Protein AF-A0A7V2LD91-F1 (afdb_monomer_lite)

Secondary structure (DSSP, 8-state):
--HH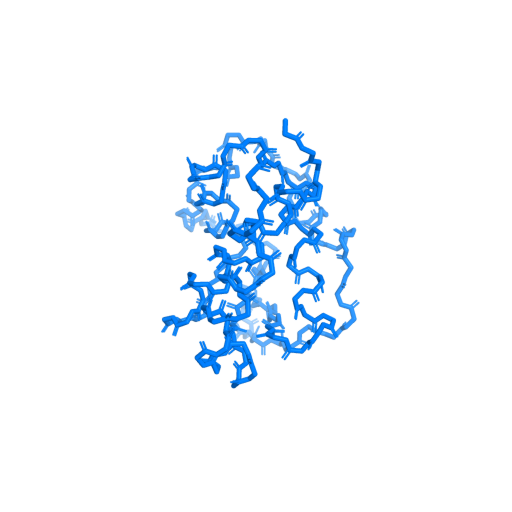HHHHHHHHHHHHHTTSS-EEHHHHHHHHHHHSTT--HHHHHHHHHHHHHTTSEEEEEE-SSSS--EEEPPS--HHHHHHHHTTS-HHHHHS-----TT----EEEEEE-HHHHSTHHHHHHHHHHS---

Foldseek 3Di:
DDLVLLLLVLLLVLLVVQLVHKAFPLVSQLVSPVPGPPDDLLSNLVSQLVCVVVLFKWKWWFAPDPVGDIHTDDPDDSVVVCVQCVVDDPVRSNPDCPPPPDDHRTTIIMHGDPNSNPPVSVVVCCVPPVPDD

Sequence (133 aa):
MSNQTVLNKLEHFLLSSVVGDIEPLYILYSEAIRDIEGSNLDLILEALVKLVDAGLTNCFFQDDKPPNTITLCENITIDQLKKHCSNRTEEELREYPEYRDGESDGEYNFEATDKGKLEESKDIYEKYYINDD

Radius of gyration: 15.03 Å; chains: 1; bounding box: 38×28×44 Å

Structure (mmCIF, N/CA/C/O backbone):
data_AF-A0A7V2LD91-F1
#
_entry.id   AF-A0A7V2LD91-F1
#
loop_
_atom_site.group_PDB
_atom_site.id
_atom_site.type_symbol
_atom_site.label_atom_id
_atom_site.label_alt_id
_atom_site.label_comp_id
_atom_site.label_asym_id
_atom_site.label_entity_id
_atom_site.label_seq_id
_atom_site.pdbx_PDB_ins_code
_atom_site.Cartn_x
_atom_site.Cartn_y
_atom_site.Cartn_z
_atom_site.occupancy
_atom_site.B_iso_or_equiv
_atom_site.auth_seq_id
_atom_site.auth_comp_id
_atom_site.auth_asym_id
_atom_site.auth_atom_id
_atom_site.pdbx_PDB_model_num
ATOM 1 N N . MET A 1 1 ? -0.162 12.131 19.216 1.00 60.31 1 MET A N 1
ATOM 2 C CA . MET A 1 1 ? -1.110 11.218 18.540 1.00 60.31 1 MET A CA 1
ATOM 3 C C . MET A 1 1 ? -0.631 9.794 18.780 1.00 60.31 1 MET A C 1
ATOM 5 O O . MET A 1 1 ? 0.579 9.608 18.815 1.00 60.31 1 MET A O 1
ATOM 9 N N . SER A 1 2 ? -1.515 8.823 19.026 1.00 83.31 2 SER A N 1
ATOM 10 C CA . SER A 1 2 ? -1.084 7.420 19.166 1.00 83.31 2 SER A CA 1
ATOM 11 C C . SER A 1 2 ? -0.805 6.808 17.785 1.00 83.31 2 SER A C 1
ATOM 13 O O . SER A 1 2 ? -1.451 7.210 16.816 1.00 83.31 2 SER A O 1
ATOM 15 N N . ASN A 1 3 ? 0.106 5.831 17.682 1.00 84.06 3 ASN A N 1
ATOM 16 C CA . ASN A 1 3 ? 0.369 5.130 16.413 1.00 84.06 3 ASN A CA 1
ATOM 17 C C . ASN A 1 3 ? -0.902 4.482 15.846 1.00 84.06 3 ASN A C 1
ATOM 19 O O . ASN A 1 3 ? -1.119 4.518 14.641 1.00 84.06 3 ASN A O 1
ATOM 23 N N . GLN A 1 4 ? -1.785 3.979 16.716 1.00 86.50 4 GLN A N 1
ATOM 24 C CA . GLN A 1 4 ? -3.064 3.411 16.295 1.00 86.50 4 GLN A CA 1
ATOM 25 C C . GLN A 1 4 ? -3.953 4.455 15.611 1.00 86.50 4 GLN A C 1
ATOM 27 O O . GLN A 1 4 ? -4.574 4.165 14.597 1.00 86.50 4 GLN A O 1
ATOM 32 N N . THR A 1 5 ? -3.987 5.685 16.130 1.00 88.06 5 THR A N 1
ATOM 33 C CA . THR A 1 5 ? -4.757 6.780 15.524 1.00 88.06 5 THR A CA 1
ATOM 34 C C . THR A 1 5 ? -4.254 7.105 14.116 1.00 88.06 5 THR A C 1
ATOM 36 O O . THR A 1 5 ? -5.064 7.358 13.229 1.00 88.06 5 THR A O 1
ATOM 39 N N . VAL A 1 6 ? -2.934 7.098 13.902 1.00 89.69 6 VAL A N 1
ATOM 40 C CA . VAL A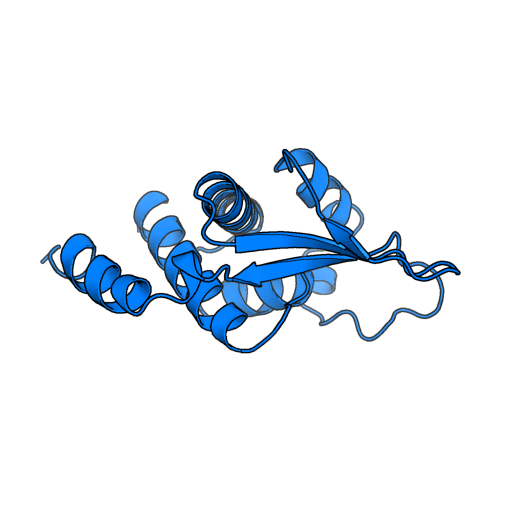 1 6 ? -2.337 7.340 12.578 1.00 89.69 6 VAL A CA 1
ATOM 41 C C . VAL A 1 6 ? -2.641 6.179 11.629 1.00 89.69 6 VAL A C 1
ATOM 43 O O . VAL A 1 6 ? -3.065 6.429 10.507 1.00 89.69 6 VAL A O 1
ATOM 46 N N . LEU A 1 7 ? -2.524 4.928 12.091 1.00 91.12 7 LEU A N 1
ATOM 47 C CA . LEU A 1 7 ? -2.864 3.739 11.298 1.00 91.12 7 LEU A CA 1
ATOM 48 C C . LEU A 1 7 ? -4.312 3.752 10.817 1.00 91.12 7 LEU A C 1
ATOM 50 O O . LEU A 1 7 ? -4.562 3.532 9.639 1.00 91.12 7 LEU A O 1
ATOM 54 N N . ASN A 1 8 ? -5.263 4.089 11.688 1.00 87.44 8 ASN A N 1
ATOM 55 C CA . ASN A 1 8 ? -6.665 4.158 11.279 1.00 87.44 8 ASN A CA 1
ATOM 56 C C . ASN A 1 8 ? -6.864 5.223 10.184 1.00 87.44 8 ASN A C 1
ATOM 58 O O . ASN A 1 8 ? -7.526 4.962 9.181 1.00 87.44 8 ASN A O 1
ATOM 62 N N . LYS A 1 9 ? -6.238 6.402 10.341 1.00 89.88 9 LYS A N 1
ATOM 63 C CA . LYS A 1 9 ? -6.297 7.477 9.334 1.00 89.88 9 LYS A CA 1
ATOM 64 C C . LYS A 1 9 ? -5.712 7.027 8.001 1.00 89.88 9 LYS A C 1
ATOM 66 O O . LYS A 1 9 ? -6.308 7.308 6.966 1.00 89.88 9 LYS A O 1
ATOM 71 N N . LEU A 1 10 ? -4.589 6.314 8.041 1.00 93.12 10 LEU A N 1
ATOM 72 C CA . LEU A 1 10 ? -3.951 5.729 6.866 1.00 93.12 10 LEU A CA 1
ATOM 73 C C . LEU A 1 10 ? -4.858 4.709 6.180 1.00 93.12 10 LEU A C 1
ATOM 75 O O . LEU A 1 10 ? -5.083 4.827 4.985 1.00 93.12 10 LEU A O 1
ATOM 79 N N . GLU A 1 11 ? -5.428 3.756 6.918 1.00 92.12 11 GLU A N 1
ATOM 80 C CA . GLU A 1 11 ? -6.336 2.742 6.366 1.00 92.12 11 GLU A CA 1
ATOM 81 C C . GLU A 1 11 ? -7.525 3.385 5.631 1.00 92.12 11 GLU A C 1
ATOM 83 O O . GLU A 1 11 ? -7.856 2.985 4.515 1.00 92.12 11 GLU A O 1
ATOM 88 N N . HIS A 1 12 ? -8.131 4.424 6.213 1.00 87.88 12 HIS A N 1
ATOM 89 C CA . HIS A 1 12 ? -9.240 5.147 5.586 1.00 87.88 12 HIS A CA 1
ATOM 90 C C . HIS A 1 12 ? -8.823 5.949 4.352 1.00 87.88 12 HIS A C 1
ATOM 92 O O . HIS A 1 12 ? -9.513 5.923 3.330 1.00 87.88 12 HIS A O 1
ATOM 98 N N . PHE A 1 13 ? -7.702 6.664 4.447 1.00 90.50 13 PHE A N 1
ATOM 99 C CA . PHE A 1 13 ? -7.154 7.430 3.336 1.00 90.50 13 PHE A CA 1
ATOM 100 C C . PHE A 1 13 ? -6.822 6.522 2.153 1.00 90.50 13 PHE A C 1
ATOM 102 O O . PHE A 1 13 ? -7.313 6.759 1.056 1.00 90.50 13 PHE A O 1
ATOM 109 N N . LEU A 1 14 ? -6.085 5.436 2.398 1.00 91.25 14 LEU A N 1
ATOM 110 C CA . LEU A 1 14 ? -5.673 4.485 1.370 1.00 91.25 14 LEU A CA 1
ATOM 111 C C . LEU A 1 14 ? -6.882 3.874 0.665 1.00 91.25 14 LEU A C 1
ATOM 113 O O . LEU A 1 14 ? -6.910 3.868 -0.560 1.00 91.25 14 LEU A O 1
ATOM 117 N N . LEU A 1 15 ? -7.904 3.433 1.412 1.00 88.44 15 LEU A N 1
ATOM 118 C CA . LEU A 1 15 ? -9.149 2.936 0.818 1.00 88.44 15 LEU A CA 1
ATOM 119 C C . LEU A 1 15 ? -9.847 3.997 -0.033 1.00 88.44 15 LEU A C 1
ATOM 121 O O . LEU A 1 15 ? -10.341 3.679 -1.108 1.00 88.44 15 LEU A O 1
ATOM 125 N N . SER A 1 16 ? -9.872 5.250 0.419 1.00 84.94 16 SER A N 1
ATOM 126 C CA . SER A 1 16 ? -10.512 6.341 -0.320 1.00 84.94 16 SER A CA 1
ATOM 127 C C . SER A 1 16 ? -9.774 6.679 -1.618 1.00 84.94 16 SER A C 1
ATOM 129 O O . SER A 1 16 ? -10.433 6.939 -2.624 1.00 84.94 16 SER A O 1
ATOM 131 N N . SER A 1 17 ? -8.438 6.635 -1.618 1.00 84.00 17 SER A N 1
ATOM 132 C CA . SER A 1 17 ? -7.621 6.877 -2.814 1.00 84.00 17 SER A CA 1
ATOM 133 C C . SER A 1 17 ? -7.796 5.778 -3.872 1.00 84.00 17 SER A C 1
ATOM 135 O O . SER A 1 17 ? -7.922 6.093 -5.051 1.00 84.00 17 SER A O 1
ATOM 137 N N . VAL A 1 18 ? -7.905 4.500 -3.477 1.00 82.12 18 VAL A N 1
ATOM 138 C CA . VAL A 1 18 ? -8.005 3.362 -4.425 1.00 82.12 18 VAL A CA 1
ATOM 139 C C . VAL A 1 18 ? -9.419 3.073 -4.953 1.00 82.12 18 VAL A C 1
ATOM 141 O O . VAL A 1 18 ? -9.619 2.143 -5.732 1.00 82.12 18 VAL A O 1
ATOM 144 N N . VAL A 1 19 ? -10.445 3.809 -4.516 1.00 76.44 19 VAL A N 1
ATOM 145 C CA . VAL A 1 19 ? -11.825 3.612 -5.012 1.00 76.44 19 VAL A CA 1
ATOM 146 C C . VAL A 1 19 ? -11.957 4.014 -6.491 1.00 76.44 19 VAL A C 1
ATOM 148 O O . VAL A 1 19 ? -12.898 3.574 -7.154 1.00 76.44 19 VAL A O 1
ATOM 151 N N . GLY A 1 20 ? -11.018 4.813 -7.011 1.00 69.25 20 GLY A N 1
ATOM 152 C CA . GLY A 1 20 ? -11.005 5.287 -8.394 1.00 69.25 20 GLY A CA 1
ATOM 153 C C . GLY A 1 20 ? -10.356 4.334 -9.397 1.00 69.25 20 GLY A C 1
ATOM 154 O O . GLY A 1 20 ? -10.950 4.114 -10.445 1.00 69.25 20 GLY A O 1
ATOM 155 N N . ASP A 1 21 ? -9.188 3.769 -9.076 1.00 79.19 21 ASP A N 1
ATOM 156 C CA . ASP A 1 21 ? -8.342 2.987 -9.990 1.00 79.19 21 ASP A CA 1
ATOM 157 C C . ASP A 1 21 ? -7.335 2.108 -9.207 1.00 79.19 21 ASP A C 1
ATOM 159 O O . ASP A 1 21 ? -7.296 2.108 -7.974 1.00 79.19 21 ASP A O 1
ATOM 163 N N . ILE A 1 22 ? -6.525 1.335 -9.937 1.00 86.12 22 ILE A N 1
ATOM 164 C CA . ILE A 1 22 ? -5.334 0.660 -9.409 1.00 86.12 22 ILE A CA 1
ATOM 165 C C . ILE A 1 22 ? -4.209 1.685 -9.191 1.00 86.12 22 ILE A C 1
ATOM 167 O O . ILE A 1 22 ? -3.818 2.372 -10.131 1.00 86.12 22 ILE A O 1
ATOM 171 N N . GLU A 1 23 ? -3.669 1.758 -7.973 1.00 89.81 23 GLU A N 1
ATOM 172 C CA . GLU A 1 23 ? -2.709 2.795 -7.580 1.00 89.81 23 GLU A CA 1
ATOM 173 C C . GLU A 1 23 ? -1.329 2.208 -7.205 1.00 89.81 23 GLU A C 1
ATOM 175 O O . GLU A 1 23 ? -1.260 1.285 -6.381 1.00 89.81 23 GLU A O 1
ATOM 180 N N . PRO A 1 24 ? -0.217 2.729 -7.755 1.00 89.88 24 PRO A N 1
ATOM 181 C CA . PRO A 1 24 ? 1.143 2.345 -7.378 1.00 89.88 24 PRO A CA 1
ATOM 182 C C . PRO A 1 24 ? 1.498 2.673 -5.921 1.00 89.88 24 PRO A C 1
ATOM 184 O O . PRO A 1 24 ? 1.103 3.706 -5.374 1.00 89.88 24 PRO A O 1
ATOM 187 N N . LEU A 1 25 ? 2.354 1.848 -5.312 1.00 90.94 25 LEU A N 1
ATOM 188 C CA . LEU A 1 25 ? 2.821 1.998 -3.933 1.00 90.94 25 LEU A CA 1
ATOM 189 C C . LEU A 1 25 ? 3.439 3.373 -3.676 1.00 90.94 25 LEU A C 1
ATOM 191 O O . LEU A 1 25 ? 3.177 3.974 -2.635 1.00 90.94 25 LEU A O 1
ATOM 195 N N . TYR A 1 26 ? 4.259 3.881 -4.601 1.00 88.06 26 TYR A N 1
ATOM 196 C CA . TYR A 1 26 ? 4.920 5.175 -4.413 1.00 88.06 26 TYR A CA 1
ATOM 197 C C . TYR A 1 26 ? 3.947 6.352 -4.445 1.00 88.06 26 TYR A C 1
ATOM 199 O O . TYR A 1 26 ? 4.183 7.339 -3.745 1.00 88.06 26 TYR A O 1
ATOM 207 N N . ILE A 1 27 ? 2.851 6.247 -5.203 1.00 87.81 27 ILE A N 1
ATOM 208 C CA . ILE A 1 27 ? 1.818 7.284 -5.204 1.00 87.81 27 ILE A CA 1
ATOM 209 C C . ILE A 1 27 ? 1.105 7.264 -3.856 1.00 87.81 27 ILE A C 1
ATOM 211 O O . ILE A 1 27 ? 1.108 8.271 -3.150 1.00 87.81 27 ILE A O 1
ATOM 215 N N . LEU A 1 28 ? 0.640 6.090 -3.422 1.00 91.56 28 LEU A N 1
ATOM 216 C CA . LEU A 1 28 ? 0.006 5.920 -2.112 1.00 91.56 28 LEU A CA 1
ATOM 217 C C . LEU A 1 28 ? 0.901 6.392 -0.959 1.00 91.56 28 LEU A C 1
ATOM 219 O O . LEU A 1 28 ? 0.426 7.050 -0.034 1.00 91.56 28 LEU A O 1
ATOM 223 N N . TYR A 1 29 ? 2.203 6.101 -1.022 1.00 91.38 29 TYR A N 1
ATOM 224 C CA . TYR A 1 29 ? 3.180 6.588 -0.054 1.00 91.38 29 TYR A CA 1
ATOM 225 C C . TYR A 1 29 ? 3.276 8.118 -0.068 1.00 91.38 29 TYR A C 1
ATOM 227 O O . TYR A 1 29 ? 3.114 8.744 0.980 1.00 91.38 29 TYR A O 1
ATOM 235 N N . SER A 1 30 ? 3.512 8.713 -1.241 1.00 88.62 30 SER A N 1
ATOM 236 C CA . SER A 1 30 ? 3.713 10.157 -1.411 1.00 88.62 30 SER A CA 1
ATOM 237 C C . SER A 1 30 ? 2.506 10.970 -0.957 1.00 88.62 30 SER A C 1
ATOM 239 O O . SER A 1 30 ? 2.660 12.014 -0.321 1.00 88.62 30 SER A O 1
ATOM 241 N N . GLU A 1 31 ? 1.298 10.498 -1.250 1.00 90.00 31 GLU A N 1
ATOM 242 C CA . GLU A 1 31 ? 0.088 11.182 -0.814 1.00 90.00 31 GLU A CA 1
ATOM 243 C C . GLU A 1 31 ? -0.163 11.010 0.687 1.00 90.00 31 GLU A C 1
ATOM 245 O O . GLU A 1 31 ? -0.449 11.989 1.377 1.00 90.00 31 GLU A O 1
ATOM 250 N N . ALA A 1 32 ? 0.034 9.805 1.233 1.00 92.19 32 ALA A N 1
ATOM 251 C CA . ALA A 1 32 ? -0.179 9.545 2.655 1.00 92.19 32 ALA A CA 1
ATOM 252 C C . ALA A 1 32 ? 0.746 10.385 3.553 1.00 92.19 32 ALA A C 1
ATOM 254 O O . ALA A 1 32 ? 0.297 10.946 4.553 1.00 92.19 32 ALA A O 1
ATOM 255 N N . ILE A 1 33 ? 2.030 10.521 3.200 1.00 91.56 33 ILE A N 1
ATOM 256 C CA . ILE A 1 33 ? 2.962 11.369 3.963 1.00 91.56 33 ILE A CA 1
ATOM 257 C C . ILE A 1 33 ? 2.652 12.866 3.833 1.00 91.56 33 ILE A C 1
ATOM 259 O O . ILE A 1 33 ? 3.009 13.640 4.722 1.00 91.56 33 ILE A O 1
ATOM 263 N N . ARG A 1 34 ? 2.031 13.284 2.721 1.00 89.81 34 ARG A N 1
ATOM 264 C CA . ARG A 1 34 ? 1.652 14.678 2.463 1.00 89.81 34 ARG A CA 1
ATOM 265 C C . ARG A 1 34 ? 0.414 15.053 3.271 1.00 89.81 34 ARG A C 1
ATOM 267 O O . ARG A 1 34 ? 0.380 16.132 3.859 1.00 89.81 34 ARG A O 1
ATOM 274 N N . ASP A 1 35 ? -0.569 14.158 3.309 1.00 89.38 35 ASP A N 1
ATOM 275 C CA . ASP A 1 35 ? -1.921 14.477 3.768 1.00 89.38 35 ASP A CA 1
ATOM 276 C C . ASP A 1 35 ? -2.206 13.997 5.201 1.00 89.38 35 ASP A C 1
ATOM 278 O O . ASP A 1 35 ? -3.126 14.501 5.850 1.00 89.38 35 ASP A O 1
ATOM 282 N N . ILE A 1 36 ? -1.407 13.068 5.743 1.00 91.19 36 ILE A N 1
ATOM 283 C CA . ILE A 1 36 ? -1.587 12.538 7.100 1.00 91.19 36 ILE A CA 1
ATOM 284 C C . ILE A 1 36 ? -0.351 12.811 7.959 1.00 91.19 36 ILE A C 1
ATOM 286 O O . ILE A 1 36 ? 0.688 12.157 7.844 1.00 91.19 36 ILE A O 1
ATOM 290 N N . GLU A 1 37 ? -0.505 13.733 8.910 1.00 91.81 37 GLU A N 1
ATOM 291 C CA . GLU A 1 37 ? 0.516 14.059 9.907 1.00 91.81 37 GLU A CA 1
ATOM 292 C C . GLU A 1 37 ? 0.910 12.836 10.758 1.00 91.81 37 GLU A C 1
ATOM 294 O O . GLU A 1 37 ? 0.060 12.129 11.305 1.00 91.81 37 GLU A O 1
ATOM 299 N N . GLY A 1 38 ? 2.220 12.620 10.917 1.00 90.25 38 GLY A N 1
ATOM 300 C CA . GLY A 1 38 ? 2.781 11.514 11.701 1.00 90.25 38 GLY A CA 1
ATOM 301 C C . GLY A 1 38 ? 2.944 10.204 10.926 1.00 90.25 38 GLY A C 1
ATOM 302 O O . GLY A 1 38 ? 3.477 9.242 11.483 1.00 90.25 38 GLY A O 1
ATOM 303 N N . SER A 1 39 ? 2.532 10.168 9.657 1.00 91.75 39 SER A N 1
ATOM 304 C CA . SER A 1 39 ? 2.769 9.032 8.767 1.00 91.75 39 SER A CA 1
ATOM 305 C C . SER A 1 39 ? 4.252 8.841 8.484 1.00 91.75 39 SER A C 1
ATOM 307 O O . SER A 1 39 ? 5.025 9.791 8.379 1.00 91.75 39 SER A O 1
ATOM 309 N N . ASN A 1 40 ? 4.643 7.584 8.341 1.00 92.31 40 ASN A N 1
ATOM 310 C CA . ASN A 1 40 ? 5.964 7.176 7.891 1.00 92.31 40 ASN A CA 1
ATOM 311 C C . ASN A 1 40 ? 5.831 5.870 7.103 1.00 92.31 40 ASN A C 1
ATOM 313 O O . ASN A 1 40 ? 4.756 5.265 7.079 1.00 92.31 40 ASN A O 1
ATOM 317 N N . LEU A 1 41 ? 6.927 5.439 6.478 1.00 91.81 41 LEU A N 1
ATOM 318 C CA . LEU A 1 41 ? 6.939 4.241 5.644 1.00 91.81 41 LEU A CA 1
ATOM 319 C C . LEU A 1 41 ? 6.393 3.013 6.388 1.00 91.81 41 LEU A C 1
ATOM 321 O O . LEU A 1 41 ? 5.519 2.338 5.862 1.00 91.81 41 LEU A O 1
ATOM 325 N N . ASP A 1 42 ? 6.841 2.753 7.617 1.00 93.25 42 ASP A N 1
ATOM 326 C CA . ASP A 1 42 ? 6.434 1.559 8.368 1.00 93.25 42 ASP A CA 1
ATOM 327 C C . ASP A 1 42 ? 4.921 1.501 8.592 1.00 93.25 42 ASP A C 1
ATOM 329 O O . ASP A 1 42 ? 4.310 0.465 8.339 1.00 93.25 42 ASP A O 1
ATOM 333 N N . LEU A 1 43 ? 4.312 2.618 8.996 1.00 95.06 43 LEU A N 1
ATOM 334 C CA . LEU A 1 43 ? 2.870 2.683 9.246 1.00 95.06 43 LEU A CA 1
ATOM 335 C C . LEU A 1 43 ? 2.052 2.550 7.956 1.00 95.06 43 LEU A C 1
ATOM 337 O O . LEU A 1 43 ? 0.999 1.918 7.957 1.00 95.06 43 LEU A O 1
ATOM 341 N N . ILE A 1 44 ? 2.532 3.128 6.852 1.00 95.31 44 ILE A N 1
ATOM 342 C CA . ILE A 1 44 ? 1.867 3.020 5.546 1.00 95.31 44 ILE A CA 1
ATOM 343 C C . ILE A 1 44 ? 1.910 1.569 5.056 1.00 95.31 44 ILE A C 1
ATOM 345 O O . ILE A 1 44 ? 0.887 1.024 4.644 1.00 95.31 44 ILE A O 1
ATOM 349 N N . LEU A 1 45 ? 3.076 0.921 5.139 1.00 95.69 45 LEU A N 1
ATOM 350 C CA . LEU A 1 45 ? 3.236 -0.476 4.734 1.00 95.69 45 LEU A CA 1
ATOM 351 C C . LEU A 1 45 ? 2.418 -1.425 5.618 1.00 95.69 45 LEU A C 1
ATOM 353 O O . LEU A 1 45 ? 1.813 -2.364 5.106 1.00 95.69 45 LEU A O 1
ATOM 357 N N . GLU A 1 46 ? 2.363 -1.170 6.927 1.00 95.88 46 GLU A N 1
ATOM 358 C CA . GLU A 1 46 ? 1.514 -1.914 7.861 1.00 95.88 46 GLU A CA 1
ATOM 359 C C . GLU A 1 46 ? 0.030 -1.795 7.490 1.00 95.88 46 GLU A C 1
ATOM 361 O O . GLU A 1 46 ? -0.659 -2.813 7.394 1.00 95.88 46 GLU A O 1
ATOM 366 N N . ALA A 1 47 ? -0.452 -0.579 7.213 1.00 95.44 47 ALA A N 1
ATOM 367 C CA . ALA A 1 47 ? -1.831 -0.352 6.791 1.00 95.44 47 ALA A CA 1
ATOM 368 C C . ALA A 1 47 ? -2.160 -1.099 5.486 1.00 95.44 47 ALA A C 1
ATOM 370 O O . ALA A 1 47 ? -3.172 -1.793 5.419 1.00 95.44 47 ALA A O 1
ATOM 371 N N . LEU A 1 48 ? -1.291 -1.026 4.472 1.00 95.88 48 LEU A N 1
ATOM 372 C CA . LEU A 1 48 ? -1.494 -1.715 3.191 1.00 95.88 48 LEU A CA 1
ATOM 373 C C . LEU A 1 48 ? -1.589 -3.235 3.348 1.00 95.88 48 LEU A C 1
ATOM 375 O O . LEU A 1 48 ? -2.532 -3.843 2.842 1.00 95.88 48 LEU A O 1
ATOM 379 N N . VAL A 1 49 ? -0.651 -3.852 4.075 1.00 96.06 49 VAL A N 1
ATOM 380 C CA . VAL A 1 49 ? -0.670 -5.306 4.315 1.00 96.06 49 VAL A CA 1
ATOM 381 C C . VAL A 1 49 ? -1.931 -5.706 5.078 1.00 96.06 49 VAL A C 1
ATOM 383 O O . VAL A 1 49 ? -2.607 -6.653 4.688 1.00 96.06 49 VAL A O 1
ATOM 386 N N . LYS A 1 50 ? -2.323 -4.940 6.101 1.00 94.50 50 LYS A N 1
ATOM 387 C CA . LYS A 1 50 ? -3.546 -5.200 6.868 1.00 94.50 50 LYS A CA 1
ATOM 388 C C . LYS A 1 50 ? -4.813 -5.114 6.008 1.00 94.50 50 LYS A C 1
ATOM 390 O O . LYS A 1 50 ? -5.718 -5.930 6.177 1.00 94.50 50 LYS A O 1
ATOM 395 N N . LEU A 1 51 ? -4.894 -4.151 5.087 1.00 93.69 51 LEU A N 1
ATOM 396 C CA . LEU A 1 51 ? -6.019 -4.029 4.152 1.00 93.69 51 LEU A CA 1
ATOM 397 C C . LEU A 1 51 ? -6.084 -5.215 3.178 1.00 93.69 51 LEU A C 1
ATOM 399 O O . LEU A 1 51 ? -7.181 -5.704 2.888 1.00 93.69 51 LEU A O 1
ATOM 403 N N . VAL A 1 52 ? -4.927 -5.706 2.722 1.00 94.50 52 VAL A N 1
ATOM 404 C CA . VAL A 1 52 ? -4.830 -6.918 1.894 1.00 94.50 52 VAL A CA 1
ATOM 405 C C . VAL A 1 52 ? -5.267 -8.157 2.677 1.00 94.50 52 VAL A C 1
ATOM 407 O O . VAL A 1 52 ? -6.146 -8.885 2.219 1.00 94.50 52 VAL A O 1
ATOM 410 N N . ASP A 1 53 ? -4.753 -8.355 3.891 1.00 93.69 53 ASP A N 1
ATOM 411 C CA . ASP A 1 53 ? -5.115 -9.484 4.759 1.00 93.69 53 ASP A CA 1
ATOM 412 C C . ASP A 1 53 ? -6.610 -9.490 5.113 1.00 93.69 53 ASP A C 1
ATOM 414 O O . ASP A 1 53 ? -7.247 -10.541 5.221 1.00 93.69 53 ASP A O 1
ATOM 418 N N . ALA A 1 54 ? -7.208 -8.306 5.260 1.00 91.38 54 ALA A N 1
ATOM 419 C CA . ALA A 1 54 ? -8.639 -8.145 5.490 1.00 91.38 54 ALA A CA 1
ATOM 420 C C . ALA A 1 54 ? -9.496 -8.380 4.227 1.00 91.38 54 ALA A C 1
ATOM 422 O O . ALA A 1 54 ? -10.734 -8.388 4.321 1.00 91.38 54 ALA A O 1
ATOM 423 N N . GLY A 1 55 ? -8.873 -8.553 3.057 1.00 91.44 55 GLY A N 1
ATOM 424 C CA . GLY A 1 55 ? -9.530 -8.695 1.758 1.00 91.44 55 GLY A CA 1
ATOM 425 C C . GLY A 1 55 ? -10.224 -7.419 1.278 1.00 91.44 55 GLY A C 1
ATOM 426 O O . GLY A 1 55 ? -11.171 -7.499 0.497 1.00 91.44 55 GLY A O 1
ATOM 427 N N . LEU A 1 56 ? -9.821 -6.254 1.792 1.00 91.94 56 LEU A N 1
ATOM 428 C CA . LEU A 1 56 ? -10.350 -4.946 1.389 1.00 91.94 56 LEU A CA 1
ATOM 429 C C . LEU A 1 56 ? -9.615 -4.392 0.167 1.00 91.94 56 LEU A C 1
ATOM 431 O O . LEU A 1 56 ? -10.203 -3.652 -0.617 1.00 91.94 56 LEU A O 1
ATOM 435 N N . THR A 1 57 ? -8.368 -4.814 -0.024 1.00 93.25 57 THR A N 1
ATOM 436 C CA . THR A 1 57 ? -7.507 -4.395 -1.128 1.00 93.25 57 THR A CA 1
ATOM 437 C C . THR A 1 57 ? -6.839 -5.618 -1.752 1.00 93.25 57 THR A C 1
ATOM 439 O O . THR A 1 57 ? -6.458 -6.547 -1.047 1.00 93.25 57 THR A O 1
ATOM 442 N N . ASN A 1 58 ? -6.682 -5.623 -3.071 1.00 94.50 58 ASN A N 1
ATOM 443 C CA . ASN A 1 58 ? -5.800 -6.539 -3.784 1.00 94.50 58 ASN A CA 1
ATOM 444 C C . ASN A 1 58 ? -4.453 -5.861 -4.015 1.00 94.50 58 ASN A C 1
ATOM 446 O O . ASN A 1 58 ? -4.405 -4.671 -4.317 1.00 94.50 58 ASN A O 1
ATOM 450 N N . CYS A 1 59 ? -3.370 -6.626 -3.923 1.00 95.00 59 CYS A N 1
ATOM 451 C CA . CYS A 1 59 ? -2.047 -6.173 -4.327 1.00 95.00 59 CYS A CA 1
ATOM 452 C C . CYS A 1 59 ? -1.640 -6.876 -5.621 1.00 95.00 59 CYS A C 1
ATOM 454 O O . CYS A 1 59 ? -1.857 -8.077 -5.770 1.00 95.00 59 CYS A O 1
ATOM 456 N N . PHE A 1 60 ? -1.024 -6.146 -6.538 1.00 92.94 60 PHE A N 1
ATOM 457 C CA . PHE A 1 60 ? -0.508 -6.649 -7.798 1.00 92.94 60 PHE A CA 1
ATOM 458 C C . PHE A 1 60 ? 0.952 -6.252 -7.951 1.00 92.94 60 PHE A C 1
ATOM 460 O O . PHE A 1 60 ? 1.339 -5.152 -7.577 1.00 92.94 60 PHE A O 1
ATOM 467 N N . PHE A 1 61 ? 1.754 -7.124 -8.542 1.00 91.06 61 PHE A N 1
ATOM 468 C CA . PHE A 1 61 ? 3.095 -6.796 -8.990 1.00 91.06 61 PHE A CA 1
ATOM 469 C C . PHE A 1 61 ? 3.095 -6.698 -10.511 1.00 91.06 61 PHE A C 1
ATOM 471 O O . PHE A 1 61 ? 2.699 -7.647 -11.195 1.00 91.06 61 PHE A O 1
ATOM 478 N N . GLN A 1 62 ? 3.521 -5.555 -11.031 1.00 87.19 62 GLN A N 1
ATOM 479 C CA . GLN A 1 62 ? 3.687 -5.312 -12.456 1.00 87.19 62 GLN A CA 1
ATOM 480 C C . GLN A 1 62 ? 5.173 -5.381 -12.803 1.00 87.19 62 GLN A C 1
ATOM 482 O O . GLN A 1 62 ? 5.952 -4.584 -12.297 1.00 87.19 62 GLN A O 1
ATOM 487 N N . ASP A 1 63 ? 5.568 -6.319 -13.666 1.00 81.62 63 ASP A N 1
ATOM 488 C CA . ASP A 1 63 ? 6.926 -6.342 -14.221 1.00 81.62 63 ASP A CA 1
ATOM 489 C C . ASP A 1 63 ? 7.040 -5.299 -15.343 1.00 81.62 63 ASP A C 1
ATOM 491 O O . ASP A 1 63 ? 6.211 -5.261 -16.258 1.00 81.62 63 ASP A O 1
ATOM 495 N N . ASP A 1 64 ? 8.074 -4.464 -15.280 1.00 73.06 64 ASP A N 1
ATOM 496 C CA . ASP A 1 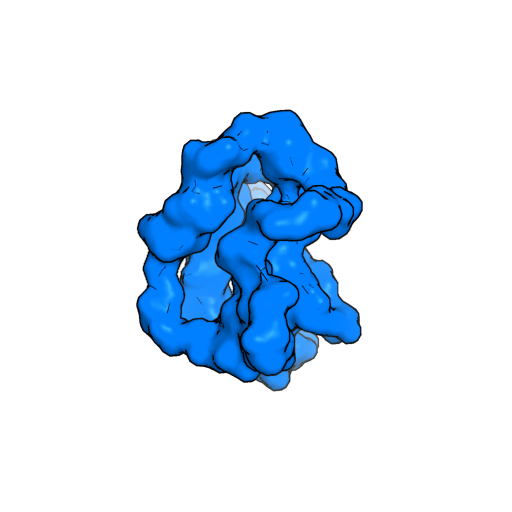64 ? 8.387 -3.476 -16.314 1.00 73.06 64 ASP A CA 1
ATOM 497 C C . ASP A 1 64 ? 9.190 -4.079 -17.480 1.00 73.06 64 ASP A C 1
ATOM 499 O O . ASP A 1 64 ? 9.399 -3.427 -18.508 1.00 73.06 64 ASP A O 1
ATOM 503 N N . LYS A 1 65 ? 9.643 -5.334 -17.347 1.00 70.88 65 LYS A N 1
ATOM 504 C CA . LYS A 1 65 ? 10.334 -6.076 -18.404 1.00 70.88 65 LYS A CA 1
ATOM 505 C C . LYS A 1 65 ? 9.332 -6.846 -19.272 1.00 70.88 65 LYS A C 1
ATOM 507 O O . LYS A 1 65 ? 8.433 -7.508 -18.756 1.00 70.88 65 LYS A O 1
ATOM 512 N N . PRO A 1 66 ? 9.527 -6.865 -20.603 1.00 62.84 66 PRO A N 1
ATOM 513 C CA . PRO A 1 66 ? 8.693 -7.658 -21.493 1.00 62.84 66 PRO A CA 1
ATOM 514 C C . PRO A 1 66 ? 8.748 -9.167 -21.176 1.00 62.84 66 PRO A C 1
ATOM 516 O O . PRO A 1 66 ? 9.847 -9.711 -21.032 1.00 62.84 66 PRO A O 1
ATOM 519 N N . PRO A 1 67 ? 7.605 -9.880 -21.189 1.00 63.84 67 PRO A N 1
ATOM 520 C CA . PRO A 1 67 ? 6.255 -9.362 -21.404 1.00 63.84 67 PRO A CA 1
ATOM 521 C C . PRO A 1 67 ? 5.738 -8.706 -20.120 1.00 63.84 67 PRO A C 1
ATOM 523 O O . PRO A 1 67 ? 5.629 -9.398 -19.121 1.00 63.84 67 PRO A O 1
ATOM 526 N N . ASN A 1 68 ? 5.401 -7.413 -20.152 1.00 71.69 68 ASN A N 1
ATOM 527 C CA . ASN A 1 68 ? 4.922 -6.678 -18.977 1.00 71.69 68 ASN A CA 1
ATOM 528 C C . ASN A 1 68 ? 3.722 -7.409 -18.360 1.00 71.69 68 ASN A C 1
ATOM 530 O O . ASN A 1 68 ? 2.609 -7.363 -18.894 1.00 71.69 68 ASN A O 1
ATOM 534 N N . THR A 1 69 ? 3.965 -8.149 -17.281 1.00 80.06 69 THR A N 1
ATOM 535 C CA . THR A 1 69 ? 2.974 -9.021 -16.654 1.00 80.06 69 THR A CA 1
ATOM 536 C C . THR A 1 69 ? 2.515 -8.419 -15.347 1.00 80.06 69 THR A C 1
ATOM 538 O O . THR A 1 69 ? 3.342 -8.078 -14.506 1.00 80.06 69 THR A O 1
ATOM 541 N N . ILE A 1 70 ? 1.199 -8.368 -15.157 1.00 86.56 70 ILE A N 1
ATOM 542 C CA . ILE A 1 70 ? 0.580 -8.037 -13.877 1.00 86.56 70 ILE A CA 1
ATOM 543 C C . ILE A 1 70 ? 0.212 -9.350 -13.187 1.00 86.56 70 ILE A C 1
ATOM 545 O O . ILE A 1 70 ? -0.520 -10.166 -13.749 1.00 86.56 70 ILE A O 1
ATOM 549 N N . THR A 1 71 ? 0.732 -9.558 -11.981 1.00 90.62 71 THR A N 1
ATOM 550 C CA . THR A 1 71 ? 0.505 -10.765 -11.176 1.00 90.62 71 THR A CA 1
ATOM 551 C C . THR A 1 71 ? -0.107 -10.380 -9.839 1.00 90.62 71 THR A C 1
ATOM 553 O O . THR A 1 71 ? 0.388 -9.472 -9.183 1.00 90.62 71 THR A O 1
ATOM 556 N N . LEU A 1 72 ? -1.167 -11.070 -9.415 1.00 92.94 72 LEU A N 1
ATOM 557 C CA . LEU A 1 72 ? -1.730 -10.884 -8.077 1.00 92.94 72 LEU A CA 1
ATOM 558 C C . LEU A 1 72 ? -0.705 -11.322 -7.017 1.00 92.94 72 LEU A C 1
ATOM 560 O O . LEU A 1 72 ? -0.168 -12.428 -7.080 1.00 92.94 72 LEU A O 1
ATOM 564 N N . CYS A 1 73 ? -0.448 -10.458 -6.043 1.00 91.38 73 CYS A N 1
ATOM 565 C CA . CYS A 1 73 ? 0.398 -10.746 -4.896 1.00 91.38 73 CYS A CA 1
ATOM 566 C C . CYS A 1 73 ? -0.417 -11.469 -3.822 1.00 91.38 73 CYS A C 1
ATOM 568 O O . CYS A 1 73 ? -1.352 -10.906 -3.255 1.00 91.38 73 CYS A O 1
ATOM 570 N N . GLU A 1 74 ? -0.023 -12.696 -3.491 1.00 86.56 74 GLU A N 1
ATOM 571 C CA . GLU A 1 74 ? -0.575 -13.447 -2.363 1.00 86.56 74 GLU A CA 1
ATOM 572 C C . GLU A 1 74 ? 0.412 -13.441 -1.187 1.00 86.56 74 GLU A C 1
ATOM 574 O O . GLU A 1 74 ? 1.620 -13.573 -1.390 1.00 86.56 74 GLU A O 1
ATOM 579 N N . ASN A 1 75 ? -0.098 -13.342 0.047 1.00 87.56 75 ASN A N 1
ATOM 580 C CA . ASN A 1 75 ? 0.701 -13.364 1.285 1.00 87.56 75 ASN A CA 1
ATOM 581 C C . ASN A 1 75 ? 1.833 -12.320 1.309 1.00 87.56 75 ASN A C 1
ATOM 583 O O . ASN A 1 75 ? 2.963 -12.620 1.706 1.00 87.56 75 ASN A O 1
ATOM 587 N N . ILE A 1 76 ? 1.542 -11.106 0.840 1.00 93.50 76 ILE A N 1
ATOM 588 C CA . ILE A 1 76 ? 2.526 -10.028 0.801 1.00 93.50 76 ILE A CA 1
ATOM 589 C C . ILE A 1 76 ? 2.976 -9.637 2.210 1.00 93.50 76 ILE A C 1
ATOM 591 O O . ILE A 1 76 ? 2.178 -9.532 3.136 1.00 93.50 76 ILE A O 1
ATOM 595 N N . THR A 1 77 ? 4.274 -9.407 2.371 1.00 93.75 77 THR A N 1
ATOM 596 C CA . THR A 1 77 ? 4.875 -9.041 3.655 1.00 93.75 77 THR A CA 1
ATOM 597 C C . THR A 1 77 ? 5.418 -7.617 3.634 1.00 93.75 77 THR A C 1
ATOM 599 O O . THR A 1 77 ? 5.857 -7.112 2.597 1.00 93.75 77 THR A O 1
ATOM 602 N N . ILE A 1 78 ? 5.464 -6.987 4.811 1.00 94.25 78 ILE A N 1
ATOM 603 C CA . ILE A 1 78 ? 6.091 -5.669 4.988 1.00 94.25 78 ILE A CA 1
ATOM 604 C C . ILE A 1 78 ? 7.545 -5.696 4.499 1.00 94.25 78 ILE A C 1
ATOM 606 O O . ILE A 1 78 ? 7.976 -4.752 3.848 1.00 94.25 78 ILE A O 1
ATOM 610 N N . ASP A 1 79 ? 8.294 -6.776 4.740 1.00 92.31 79 ASP A N 1
ATOM 611 C CA . ASP A 1 79 ? 9.694 -6.887 4.310 1.00 92.31 79 ASP A CA 1
ATOM 612 C C . ASP A 1 79 ? 9.852 -6.870 2.781 1.00 92.31 79 ASP A C 1
ATOM 614 O O . ASP A 1 79 ? 10.805 -6.278 2.268 1.00 92.31 79 ASP A O 1
ATOM 618 N N . GLN A 1 80 ? 8.914 -7.472 2.038 1.00 90.62 80 GLN A N 1
ATOM 619 C CA . GLN A 1 80 ? 8.908 -7.413 0.571 1.00 90.62 80 GLN A CA 1
ATOM 620 C C . GLN A 1 80 ? 8.703 -5.982 0.071 1.00 90.62 80 GLN A C 1
ATOM 622 O O . GLN A 1 80 ? 9.467 -5.522 -0.779 1.00 90.62 80 GLN A O 1
ATOM 627 N N . LEU A 1 81 ? 7.728 -5.267 0.638 1.00 91.50 81 LEU A N 1
ATOM 628 C CA . LEU A 1 81 ? 7.463 -3.869 0.296 1.00 91.50 81 LEU A CA 1
ATOM 629 C C . LEU A 1 81 ? 8.623 -2.956 0.723 1.00 91.50 81 LEU A C 1
ATOM 631 O O . LEU A 1 81 ? 9.079 -2.116 -0.048 1.00 91.50 81 LEU A O 1
ATOM 635 N N . LYS A 1 82 ? 9.193 -3.174 1.914 1.00 90.00 82 LYS A N 1
ATOM 636 C CA . LYS A 1 82 ? 10.363 -2.434 2.410 1.00 90.00 82 LYS A CA 1
ATOM 637 C C . LYS A 1 82 ? 11.568 -2.594 1.506 1.00 90.00 82 LYS A C 1
ATOM 639 O O . LYS A 1 82 ? 12.241 -1.608 1.234 1.00 90.00 82 LYS A O 1
ATOM 644 N N . LYS A 1 83 ? 11.849 -3.810 1.033 1.00 87.44 83 LYS A N 1
ATOM 645 C CA . LYS A 1 83 ? 12.956 -4.064 0.102 1.00 87.44 83 LYS A CA 1
ATOM 646 C C . LYS A 1 83 ? 12.786 -3.289 -1.207 1.00 87.44 83 LYS A C 1
ATOM 648 O O . LYS A 1 83 ? 13.774 -2.858 -1.793 1.00 87.44 83 LYS A O 1
ATOM 653 N N . HIS A 1 84 ? 11.547 -3.090 -1.648 1.00 84.81 84 HIS A N 1
ATOM 654 C CA . HIS A 1 84 ? 11.250 -2.272 -2.819 1.00 84.81 84 HIS A CA 1
ATOM 655 C C . HIS A 1 84 ? 11.560 -0.780 -2.579 1.00 84.81 84 HIS A C 1
ATOM 657 O O . HIS A 1 84 ? 12.050 -0.079 -3.463 1.00 84.81 84 HIS A O 1
ATOM 663 N N . CYS A 1 85 ? 11.370 -0.298 -1.350 1.00 82.75 85 CYS A N 1
ATOM 664 C CA . CYS A 1 85 ? 11.714 1.069 -0.954 1.00 82.75 85 CYS A CA 1
ATOM 665 C C . CYS A 1 85 ? 13.185 1.246 -0.516 1.00 82.75 85 CYS A C 1
ATOM 667 O O . CYS A 1 85 ? 13.688 2.365 -0.528 1.00 82.75 85 CYS A O 1
ATOM 669 N N . SER A 1 86 ? 13.894 0.180 -0.122 1.00 78.06 86 SER A N 1
ATOM 670 C CA . SER A 1 86 ? 15.145 0.268 0.658 1.00 78.06 86 SER A CA 1
ATOM 671 C C . SER A 1 86 ? 16.346 0.856 -0.079 1.00 78.06 86 SER A C 1
ATOM 673 O O . SER A 1 86 ? 17.315 1.255 0.562 1.00 78.06 86 SER A O 1
ATOM 675 N N . ASN A 1 87 ? 16.308 0.886 -1.409 1.00 76.12 87 ASN A N 1
ATOM 676 C CA . ASN A 1 87 ? 17.388 1.442 -2.228 1.00 76.12 87 ASN A CA 1
ATOM 677 C C . ASN A 1 87 ? 17.161 2.917 -2.589 1.00 76.12 87 ASN A C 1
ATOM 679 O O . ASN A 1 87 ? 17.918 3.462 -3.387 1.00 76.12 87 ASN A O 1
ATOM 683 N N . ARG A 1 88 ? 16.120 3.547 -2.033 1.00 76.94 88 ARG A N 1
ATOM 684 C CA . ARG A 1 88 ? 15.730 4.926 -2.329 1.00 76.94 88 ARG A CA 1
ATOM 685 C C . ARG A 1 88 ? 15.761 5.764 -1.061 1.00 76.94 88 ARG A C 1
ATOM 687 O O . ARG A 1 88 ? 15.447 5.293 0.033 1.00 76.94 88 ARG A O 1
ATOM 694 N N . THR A 1 89 ? 16.166 7.014 -1.209 1.00 82.25 89 THR A N 1
ATOM 695 C CA . THR A 1 89 ? 16.061 8.008 -0.140 1.00 82.25 89 THR A CA 1
ATOM 696 C C . THR A 1 89 ? 14.603 8.398 0.085 1.00 82.25 89 THR A C 1
ATOM 698 O O . THR A 1 89 ? 13.765 8.226 -0.793 1.00 82.25 89 THR A O 1
ATOM 701 N N . GLU A 1 90 ? 14.288 8.950 1.259 1.00 80.38 90 GLU A N 1
ATOM 702 C CA . GLU A 1 90 ? 12.932 9.431 1.538 1.00 80.38 90 GLU A CA 1
ATOM 703 C C . GLU A 1 90 ? 12.476 10.454 0.490 1.00 80.38 90 GLU A C 1
ATOM 705 O O . GLU A 1 90 ? 11.361 10.344 0.004 1.00 80.38 90 GLU A O 1
ATOM 710 N N . GLU A 1 91 ? 13.357 11.378 0.088 1.00 81.38 91 GLU A N 1
ATOM 711 C CA . GLU A 1 91 ? 13.116 12.373 -0.967 1.00 81.38 91 GLU A CA 1
ATOM 712 C C . GLU A 1 91 ? 12.731 11.714 -2.299 1.00 81.38 91 GLU A C 1
ATOM 714 O O . GLU A 1 91 ? 11.688 12.042 -2.857 1.00 81.38 91 GLU A O 1
ATOM 719 N N . GLU A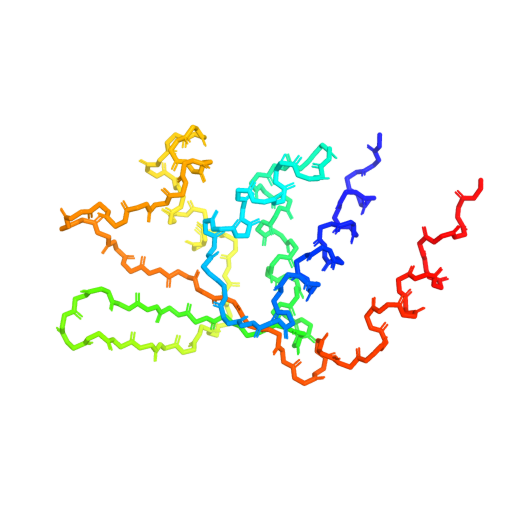 1 92 ? 13.479 10.698 -2.737 1.00 79.00 92 GLU A N 1
ATOM 720 C CA . GLU A 1 92 ? 13.173 9.929 -3.953 1.00 79.00 92 GLU A CA 1
ATOM 721 C C . GLU A 1 92 ? 11.882 9.111 -3.865 1.00 79.00 92 GLU A C 1
ATOM 723 O O . GLU A 1 92 ? 11.319 8.754 -4.894 1.00 79.00 92 GLU A O 1
ATOM 728 N N . LEU A 1 93 ? 11.438 8.760 -2.657 1.00 77.69 93 LEU A N 1
ATOM 729 C CA . LEU A 1 93 ? 10.149 8.104 -2.452 1.00 77.69 93 LEU A CA 1
ATOM 730 C C . LEU A 1 93 ? 8.987 9.104 -2.516 1.00 77.69 93 LEU A C 1
ATOM 732 O O . LEU A 1 93 ? 7.879 8.685 -2.835 1.00 77.69 93 LEU A O 1
ATOM 736 N N . ARG A 1 94 ? 9.221 10.389 -2.190 1.00 74.06 94 ARG A N 1
ATOM 737 C CA . ARG A 1 94 ? 8.209 11.464 -2.278 1.00 74.06 94 ARG A CA 1
ATOM 738 C C . ARG A 1 94 ? 8.075 12.033 -3.684 1.00 74.06 94 ARG A C 1
ATOM 740 O O . ARG A 1 94 ? 7.026 12.567 -4.042 1.00 74.06 94 ARG A O 1
ATOM 747 N N . GLU A 1 95 ? 9.167 12.023 -4.437 1.00 71.31 95 GLU A N 1
ATOM 748 C CA . GLU A 1 95 ? 9.143 12.355 -5.850 1.00 71.31 95 GLU A CA 1
ATOM 749 C C . GLU A 1 95 ? 8.405 11.225 -6.564 1.00 71.31 95 GLU A C 1
ATOM 751 O O . GLU A 1 95 ? 8.857 10.079 -6.550 1.00 71.31 95 GLU A O 1
ATOM 756 N N . TYR A 1 96 ? 7.242 11.539 -7.155 1.00 65.25 96 TYR A N 1
ATOM 757 C CA . TYR A 1 96 ? 6.545 10.613 -8.047 1.00 65.25 96 TYR A CA 1
ATOM 758 C C . TYR A 1 96 ? 7.594 9.987 -8.964 1.00 65.25 96 TYR A C 1
ATOM 760 O O . TYR A 1 96 ? 8.362 10.745 -9.567 1.00 65.25 96 TYR A O 1
ATOM 768 N N . PRO A 1 97 ? 7.675 8.650 -9.068 1.00 57.25 97 PRO A N 1
ATOM 769 C CA . PRO A 1 97 ? 8.568 8.031 -10.021 1.00 57.25 97 PRO A CA 1
ATOM 770 C C . PRO A 1 97 ? 8.013 8.346 -11.411 1.00 57.25 97 PRO A C 1
ATOM 772 O O . PRO A 1 97 ? 7.302 7.550 -12.014 1.00 57.25 97 PRO A O 1
ATOM 775 N N . GLU A 1 98 ? 8.308 9.538 -11.931 1.00 52.88 98 GLU A N 1
ATOM 776 C CA . GLU A 1 98 ? 8.338 9.771 -13.360 1.00 52.88 98 GLU A CA 1
ATOM 777 C C . GLU A 1 98 ? 9.305 8.721 -13.880 1.00 52.88 98 GLU A C 1
ATOM 779 O O . GLU A 1 98 ? 10.501 8.817 -13.605 1.00 52.88 98 GLU A O 1
ATOM 784 N N . TYR A 1 99 ? 8.737 7.663 -14.474 1.00 48.91 99 TYR A N 1
ATOM 785 C CA . TYR A 1 99 ? 9.397 6.567 -15.175 1.00 48.91 99 TYR A CA 1
ATOM 786 C C . TYR A 1 99 ? 10.899 6.826 -15.322 1.00 48.91 99 TYR A C 1
ATOM 788 O O . TYR A 1 99 ? 11.341 7.467 -16.276 1.00 48.91 99 TYR A O 1
ATOM 796 N N . ARG A 1 100 ? 11.697 6.384 -14.336 1.00 48.50 100 ARG A N 1
ATOM 797 C CA . ARG A 1 100 ? 13.152 6.433 -14.466 1.00 48.50 100 ARG A CA 1
ATOM 798 C C . ARG A 1 100 ? 13.480 5.407 -15.536 1.00 48.50 100 ARG A C 1
ATOM 800 O O . ARG A 1 100 ? 13.460 4.208 -15.264 1.00 48.50 100 ARG A O 1
ATOM 807 N N . ASP A 1 101 ? 13.678 5.897 -16.756 1.00 45.59 101 ASP A N 1
ATOM 808 C CA . ASP A 1 101 ? 14.003 5.117 -17.944 1.00 45.59 101 ASP A CA 1
ATOM 809 C C . ASP A 1 101 ? 15.059 4.049 -17.612 1.00 45.59 101 ASP A C 1
ATOM 811 O O . ASP A 1 101 ? 16.251 4.334 -17.502 1.00 45.59 101 ASP A O 1
ATOM 815 N N . GLY A 1 102 ? 14.607 2.801 -17.463 1.00 47.16 102 GLY A N 1
ATOM 816 C CA . GLY A 1 102 ? 15.449 1.615 -17.607 1.00 47.16 102 GLY A CA 1
ATOM 817 C C . GLY A 1 102 ? 15.844 0.826 -16.355 1.00 47.16 102 GLY A C 1
ATOM 818 O O . GLY A 1 102 ? 16.441 -0.233 -16.537 1.00 47.16 102 GLY A O 1
ATOM 819 N N . GLU A 1 103 ? 15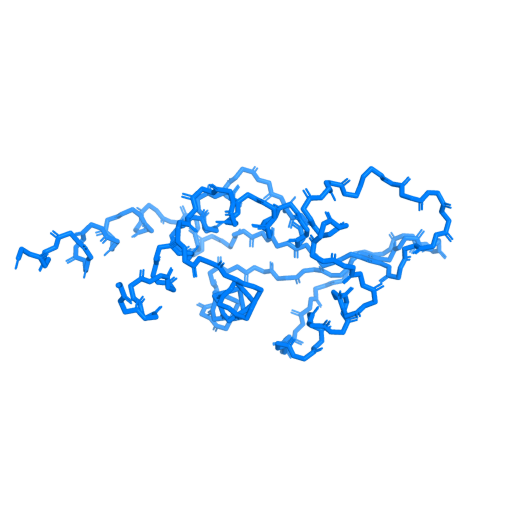.507 1.240 -15.128 1.00 52.06 103 GLU A N 1
ATOM 820 C CA . GLU A 1 103 ? 15.904 0.499 -13.905 1.00 52.06 103 GLU A CA 1
ATOM 821 C C . GLU A 1 103 ? 14.789 0.395 -12.850 1.00 52.06 103 GLU A C 1
ATOM 823 O O . GLU A 1 103 ? 14.994 0.661 -11.667 1.00 52.06 103 GLU A O 1
ATOM 828 N N . SER A 1 104 ? 13.584 0.007 -13.266 1.00 55.09 104 SER A N 1
ATOM 829 C CA . SER A 1 104 ? 12.513 -0.335 -12.327 1.00 55.09 104 SER A CA 1
ATOM 830 C C . SER A 1 104 ? 12.438 -1.855 -12.150 1.00 55.09 104 SER A C 1
ATOM 832 O O . SER A 1 104 ? 12.222 -2.600 -13.110 1.00 55.09 104 SER A O 1
ATOM 834 N N . ASP A 1 105 ? 12.662 -2.330 -10.923 1.00 66.50 105 ASP A N 1
ATOM 835 C CA . ASP A 1 105 ? 12.428 -3.720 -10.514 1.00 66.50 105 ASP A CA 1
A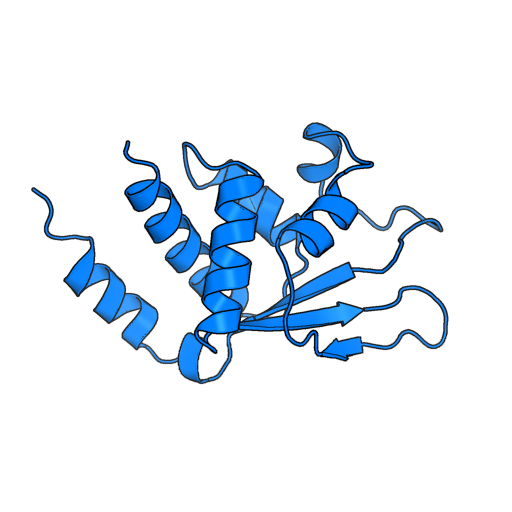TOM 836 C C . ASP A 1 105 ? 10.919 -3.942 -10.279 1.00 66.50 105 ASP A C 1
ATOM 838 O O . ASP A 1 105 ? 10.501 -4.274 -9.171 1.00 66.50 105 ASP A O 1
ATOM 842 N N . GLY A 1 106 ? 10.111 -3.720 -11.324 1.00 79.75 106 GLY A N 1
ATOM 843 C CA . GLY A 1 106 ? 8.645 -3.769 -11.294 1.00 79.75 106 GLY A CA 1
ATOM 844 C C . GLY A 1 106 ? 8.000 -2.845 -10.254 1.00 79.75 106 GLY A C 1
ATOM 845 O O . GLY A 1 106 ? 8.684 -2.113 -9.555 1.00 79.75 106 GLY A O 1
ATOM 846 N N . GLU A 1 107 ? 6.675 -2.870 -10.138 1.00 87.00 107 GLU A N 1
ATOM 847 C CA . GLU A 1 107 ? 5.926 -1.985 -9.236 1.00 87.00 107 GLU A CA 1
ATOM 848 C C . GLU A 1 107 ? 4.839 -2.747 -8.474 1.00 87.00 107 GLU A C 1
ATOM 850 O O . GLU A 1 107 ? 4.119 -3.572 -9.050 1.00 87.00 107 GLU A O 1
ATOM 855 N N . TYR A 1 108 ? 4.684 -2.435 -7.185 1.00 91.62 108 TYR A N 1
ATOM 856 C CA . TYR A 1 108 ? 3.555 -2.907 -6.392 1.00 91.62 108 TYR A CA 1
ATOM 857 C C . TYR A 1 108 ? 2.388 -1.941 -6.530 1.00 91.62 108 TYR A C 1
ATOM 859 O O . TYR A 1 108 ? 2.478 -0.769 -6.192 1.00 91.62 108 TYR A O 1
ATOM 867 N N . ASN A 1 109 ? 1.256 -2.455 -6.973 1.00 92.62 109 ASN A N 1
ATOM 868 C CA . ASN A 1 109 ? 0.043 -1.697 -7.197 1.00 92.62 109 ASN A CA 1
ATOM 869 C C . ASN A 1 109 ? -1.081 -2.234 -6.314 1.00 92.62 109 ASN A C 1
ATOM 871 O O . ASN A 1 109 ? -1.116 -3.426 -6.002 1.00 92.62 109 ASN A O 1
ATOM 875 N N . PHE A 1 110 ? -2.010 -1.373 -5.920 1.00 94.00 110 PHE A N 1
ATOM 876 C CA . PHE A 1 110 ? -3.092 -1.712 -5.007 1.00 94.00 110 PHE A CA 1
ATOM 877 C C . PHE A 1 110 ? -4.435 -1.254 -5.562 1.00 94.00 110 PHE A C 1
ATOM 879 O O . PHE A 1 110 ? -4.561 -0.154 -6.085 1.00 94.00 110 PHE A O 1
ATOM 886 N N . GLU A 1 111 ? -5.454 -2.093 -5.421 1.00 93.19 111 GLU A N 1
ATOM 887 C CA . GLU A 1 111 ? -6.821 -1.793 -5.854 1.00 93.19 111 GLU A CA 1
ATOM 888 C C . GLU A 1 111 ? -7.803 -2.190 -4.751 1.00 93.19 111 GLU A C 1
ATOM 890 O O . GLU A 1 111 ? -7.669 -3.274 -4.178 1.00 93.19 111 GLU A O 1
ATOM 895 N N . ALA A 1 112 ? -8.822 -1.376 -4.460 1.00 91.75 112 ALA A N 1
ATOM 896 C CA . ALA A 1 112 ? -9.890 -1.826 -3.568 1.00 91.75 112 ALA A CA 1
ATOM 897 C C . ALA A 1 112 ? -10.690 -2.982 -4.191 1.00 91.75 112 ALA A C 1
ATOM 899 O O . ALA A 1 112 ? -11.101 -2.942 -5.353 1.00 91.75 112 ALA A O 1
ATOM 900 N N . THR A 1 113 ? -10.982 -3.997 -3.382 1.00 90.81 113 THR A N 1
ATOM 901 C CA . THR A 1 113 ? -11.931 -5.059 -3.740 1.00 90.81 113 THR A CA 1
ATOM 902 C C . THR A 1 113 ? -13.368 -4.546 -3.634 1.00 90.81 113 THR A C 1
ATOM 904 O O . THR A 1 113 ? -13.614 -3.489 -3.054 1.00 90.81 113 THR A O 1
ATOM 907 N N . ASP A 1 114 ? -14.354 -5.323 -4.090 1.00 87.50 114 ASP A N 1
ATOM 908 C CA . ASP A 1 114 ? -15.776 -5.011 -3.851 1.00 87.50 114 ASP A CA 1
ATOM 909 C C . ASP A 1 114 ? -16.082 -4.795 -2.356 1.00 87.50 114 ASP A C 1
ATOM 911 O O . ASP A 1 114 ? -16.911 -3.962 -1.996 1.00 87.50 114 ASP A O 1
ATOM 915 N N . LYS A 1 115 ? -15.365 -5.503 -1.472 1.00 86.12 115 LYS A N 1
ATOM 916 C CA . LYS A 1 115 ? -15.465 -5.338 -0.018 1.00 86.12 115 LYS A CA 1
ATOM 917 C C . LYS A 1 115 ? -14.874 -4.009 0.459 1.00 86.12 115 LYS A C 1
ATOM 919 O O . LYS A 1 115 ? -15.456 -3.386 1.337 1.00 86.12 115 LYS A O 1
ATOM 924 N N . GLY A 1 116 ? -13.745 -3.578 -0.105 1.00 84.06 116 GLY A N 1
ATOM 925 C CA . GLY A 1 116 ? -13.162 -2.260 0.177 1.00 84.06 116 GLY A CA 1
ATOM 926 C C . GLY A 1 116 ? -13.971 -1.098 -0.410 1.00 84.06 116 GLY A C 1
ATOM 927 O O . GLY A 1 116 ? -13.979 -0.011 0.163 1.00 84.06 116 GLY A O 1
ATOM 928 N N . LYS A 1 117 ? -14.679 -1.345 -1.522 1.00 78.81 117 LYS A N 1
ATOM 929 C CA . LYS A 1 117 ? -15.530 -0.378 -2.239 1.00 78.81 117 LYS A CA 1
ATOM 930 C C . LYS A 1 117 ? -16.925 -0.207 -1.623 1.00 78.81 117 LYS A C 1
ATOM 932 O O . LYS A 1 117 ? -17.562 0.813 -1.877 1.00 78.81 117 LYS A O 1
ATOM 937 N N . LEU A 1 118 ? -17.423 -1.180 -0.852 1.00 65.00 118 LEU A N 1
ATOM 938 C CA . LEU A 1 118 ? -18.722 -1.080 -0.176 1.00 65.00 118 LEU A CA 1
ATOM 939 C C . LEU A 1 118 ? -18.763 0.175 0.721 1.00 65.00 118 LEU A C 1
ATOM 941 O O . LEU A 1 118 ? -17.840 0.413 1.498 1.00 65.00 118 LEU A O 1
ATOM 945 N N . GLU A 1 119 ? -19.855 0.950 0.613 1.00 52.12 119 GLU A N 1
ATOM 946 C CA . GLU A 1 119 ? -20.115 2.248 1.285 1.00 52.12 119 GLU A CA 1
ATOM 947 C C . GLU A 1 119 ? -19.853 2.256 2.807 1.00 52.12 119 GLU A C 1
ATOM 949 O O . GLU A 1 119 ? -19.688 3.311 3.419 1.00 52.12 119 GLU A O 1
ATOM 954 N N . GLU A 1 120 ? -19.734 1.077 3.416 1.00 48.75 120 GLU A N 1
ATOM 955 C CA . GLU A 1 120 ? -19.347 0.881 4.806 1.00 48.75 120 GLU A CA 1
ATOM 956 C C . GLU A 1 120 ? -17.935 1.392 5.151 1.00 48.75 120 GLU A C 1
ATOM 958 O O . GLU A 1 120 ? -17.679 1.630 6.325 1.00 48.75 120 GLU A O 1
ATOM 963 N N . SER A 1 121 ? -17.015 1.636 4.209 1.00 49.31 121 SER A N 1
ATOM 964 C CA . SER A 1 121 ? -15.705 2.232 4.554 1.00 49.31 121 SER A CA 1
ATOM 965 C C . SER A 1 121 ? -15.810 3.680 5.063 1.00 49.31 121 SER A C 1
ATOM 967 O O . SER A 1 121 ? -14.958 4.119 5.840 1.00 49.31 121 SER A O 1
ATOM 969 N N . LYS A 1 122 ? -16.882 4.402 4.702 1.00 48.91 122 LYS A N 1
ATOM 970 C CA . LYS A 1 122 ? -17.237 5.700 5.299 1.00 48.91 122 LYS A CA 1
ATOM 971 C C . LYS A 1 122 ? -18.006 5.523 6.611 1.00 48.91 122 LYS A C 1
ATOM 973 O O . LYS A 1 122 ? -17.582 6.062 7.629 1.00 48.91 122 LYS A O 1
ATOM 978 N N . ASP A 1 123 ? -19.053 4.698 6.623 1.00 45.91 123 ASP A N 1
ATOM 979 C CA . ASP A 1 123 ? -19.941 4.547 7.790 1.00 45.91 123 ASP A CA 1
ATOM 980 C C . ASP A 1 123 ? -19.305 3.785 8.971 1.00 45.91 123 ASP A C 1
ATOM 982 O O . ASP A 1 123 ? -19.564 4.101 10.133 1.00 45.91 123 ASP A O 1
ATOM 986 N N . ILE A 1 124 ? -18.437 2.798 8.720 1.00 48.25 124 ILE A N 1
ATOM 987 C CA . ILE A 1 124 ? -17.651 2.119 9.766 1.00 48.25 124 ILE A CA 1
ATOM 988 C C . ILE A 1 124 ? -16.638 3.104 10.354 1.00 48.25 124 ILE A C 1
ATOM 990 O O . ILE A 1 124 ? -16.443 3.134 11.568 1.00 48.25 124 ILE A O 1
ATOM 994 N N . TYR A 1 125 ? -16.024 3.950 9.528 1.00 49.09 125 TYR A N 1
ATOM 995 C CA . TYR A 1 125 ? -15.008 4.876 10.008 1.00 49.09 125 TYR A CA 1
ATOM 996 C C . TYR A 1 125 ? -15.601 5.982 10.894 1.00 49.09 125 TYR A C 1
ATOM 998 O O . TYR A 1 125 ? -15.095 6.226 11.990 1.00 49.09 125 TYR A O 1
ATOM 1006 N N . GLU A 1 126 ? -16.735 6.570 10.500 1.00 50.72 126 GLU A N 1
ATOM 1007 C CA . GLU A 1 126 ? -17.463 7.523 11.349 1.00 50.72 126 GLU A CA 1
ATOM 1008 C C . GLU A 1 126 ? -17.954 6.874 12.655 1.00 50.72 126 GLU A C 1
ATOM 1010 O O . GLU A 1 126 ? -17.862 7.468 13.731 1.00 50.72 126 GLU A O 1
ATOM 1015 N N . LYS A 1 127 ? -18.409 5.617 12.599 1.00 47.97 127 LYS A N 1
ATOM 1016 C CA . LYS A 1 127 ? -18.937 4.894 13.763 1.00 47.97 127 LYS A CA 1
ATOM 1017 C C . LYS A 1 127 ? -17.872 4.490 14.789 1.00 47.97 127 LYS A C 1
ATOM 1019 O O . LYS A 1 127 ? -18.189 4.448 15.978 1.00 47.97 127 LYS A O 1
ATOM 1024 N N . TYR A 1 128 ? -16.646 4.184 14.358 1.00 48.47 128 TYR A N 1
ATOM 1025 C CA . TYR A 1 128 ? -15.567 3.713 15.241 1.00 48.47 128 TYR A CA 1
ATOM 1026 C C . TYR A 1 128 ? -14.511 4.773 15.591 1.00 48.47 128 TYR A C 1
ATOM 1028 O O . TYR A 1 128 ? -13.785 4.561 16.558 1.00 48.47 128 TYR A O 1
ATOM 1036 N N . TYR A 1 129 ? -14.417 5.894 14.860 1.00 50.09 129 TYR A N 1
ATOM 1037 C CA . TYR A 1 129 ? -13.285 6.827 15.000 1.00 50.09 129 TYR A CA 1
ATOM 1038 C C . TYR A 1 129 ? -13.641 8.315 15.143 1.00 50.09 129 TYR A C 1
ATOM 1040 O O . TYR A 1 129 ? -12.733 9.116 15.356 1.00 50.09 129 TYR A O 1
ATOM 1048 N N . ILE A 1 130 ? -14.922 8.704 15.068 1.00 49.75 130 ILE A N 1
ATOM 1049 C CA . ILE A 1 130 ? -15.372 10.085 15.358 1.00 49.75 130 ILE A CA 1
ATOM 1050 C C . ILE A 1 130 ? -15.868 10.245 16.812 1.00 49.75 130 ILE A C 1
ATOM 1052 O O . ILE A 1 130 ? -16.017 11.364 17.288 1.00 49.75 130 ILE A O 1
ATOM 1056 N N . ASN A 1 131 ? -16.034 9.153 17.568 1.00 44.03 131 ASN A N 1
ATOM 1057 C CA . ASN A 1 131 ? -16.477 9.194 18.971 1.00 44.03 131 ASN A CA 1
ATOM 1058 C C . ASN A 1 131 ? -15.336 9.010 19.987 1.00 44.03 131 ASN A C 1
ATOM 1060 O O . ASN A 1 131 ? -15.468 8.207 20.905 1.00 44.03 131 ASN A O 1
ATOM 1064 N N . ASP A 1 132 ? -14.244 9.756 19.840 1.00 40.88 132 ASP A N 1
ATOM 1065 C CA . ASP A 1 132 ? -13.326 10.027 20.955 1.00 40.88 132 ASP A CA 1
ATOM 1066 C C . ASP A 1 132 ? -13.245 11.556 21.128 1.00 40.88 132 ASP A C 1
ATOM 1068 O O . ASP A 1 132 ? -12.337 12.208 20.604 1.00 40.88 132 ASP A O 1
ATOM 1072 N N . ASP A 1 133 ? -14.264 12.107 21.803 1.00 45.50 133 ASP A N 1
ATOM 1073 C CA . ASP A 1 133 ? -14.223 13.418 22.481 1.00 45.50 133 ASP A CA 1
ATOM 1074 C C . ASP A 1 133 ? -13.254 13.374 23.681 1.00 45.50 133 ASP A C 1
ATOM 1076 O O . ASP A 1 133 ? -13.300 12.381 24.452 1.00 45.50 133 ASP A O 1
#

pLDDT: mean 80.09, std 16.14, range [40.88, 96.06]